Protein AF-A0A0G9MPL5-F1 (afdb_monomer_lite)

pLDDT: mean 85.43, std 11.72, range [50.91, 97.06]

Radius of gyration: 21.0 Å; chains: 1; bounding box: 48×40×67 Å

Sequence (170 aa):
MNEAYRQKLLHWFMSMLLCMSLPTFLANWEWFYDLPKSYLDYGEYDLEWSIWGIGEAVIYFAFYFIIVAPWHLFDFLQRENPDSLWKERLAEYRTFCSVVLATMMLSAVEGTSIFNHNSCDELPEAMFTTCYITMPKWLEWSSLAAIFLALLLVVAKAGISISTWFSERK

Organism: NCBI:txid502682

Secondary structure (DSSP, 8-state):
--HHHHHHHHHHHHHHHHHHHHHHHHHHHIIIIIHHHHHHHHSS--HHHHHHHHHHHHHHHHHHHHHHHHHHHHHHH--SPPSSHHHHHHH-HHHHHHHHHHHHHHHHHHHTTTT-EETTTS-TTS-GGG--EE--HHHHHHHHHHHHHHHHHHHHHHHHHHHHHHHTT-

Structure (mmCIF, N/CA/C/O backbone):
data_AF-A0A0G9MPL5-F1
#
_entry.id   AF-A0A0G9MPL5-F1
#
loop_
_atom_site.group_PDB
_atom_site.id
_atom_site.type_symbol
_atom_site.label_atom_id
_atom_site.label_alt_id
_atom_site.label_comp_id
_atom_site.label_asym_id
_atom_site.label_entity_id
_atom_site.label_seq_id
_atom_site.pdbx_PDB_ins_code
_atom_site.Cartn_x
_atom_site.Cartn_y
_atom_site.Cartn_z
_atom_site.occupancy
_atom_site.B_iso_or_equiv
_atom_site.auth_seq_id
_atom_site.auth_comp_id
_atom_site.auth_asym_id
_atom_site.auth_atom_id
_atom_site.pdbx_PDB_model_num
ATOM 1 N N . MET A 1 1 ? -2.170 -19.596 23.721 1.00 65.75 1 MET A N 1
ATOM 2 C CA . MET A 1 1 ? -2.319 -18.640 22.601 1.00 65.75 1 MET A CA 1
ATOM 3 C C . MET A 1 1 ? -3.747 -18.747 22.087 1.00 65.75 1 MET A C 1
ATOM 5 O O . MET A 1 1 ? -4.128 -19.847 21.709 1.00 65.75 1 MET A O 1
ATOM 9 N N . ASN A 1 2 ? -4.544 -17.677 22.180 1.00 88.19 2 ASN A N 1
ATOM 10 C CA . ASN A 1 2 ? -5.961 -17.674 21.781 1.00 88.19 2 ASN A CA 1
ATOM 11 C C . ASN A 1 2 ? -6.095 -17.646 20.243 1.00 88.19 2 ASN A C 1
ATOM 13 O O . ASN A 1 2 ? -5.233 -17.077 19.574 1.00 88.19 2 ASN A O 1
ATOM 17 N N . GLU A 1 3 ? -7.163 -18.222 19.694 1.00 89.94 3 GLU A N 1
ATOM 18 C CA . GLU A 1 3 ? -7.447 -18.279 18.253 1.00 89.94 3 GLU A CA 1
ATOM 19 C C . GLU A 1 3 ? -7.507 -16.881 17.622 1.00 89.94 3 GLU A C 1
ATOM 21 O O . GLU A 1 3 ? -6.900 -16.639 16.581 1.00 89.94 3 GLU A O 1
ATOM 26 N N . ALA A 1 4 ? -8.104 -15.912 18.323 1.00 86.62 4 ALA A N 1
ATOM 27 C CA . ALA A 1 4 ? -8.145 -14.518 17.880 1.00 86.62 4 ALA A CA 1
ATOM 28 C C . ALA A 1 4 ? -6.740 -13.923 17.657 1.00 86.62 4 ALA A C 1
ATOM 30 O O . ALA A 1 4 ? -6.501 -13.230 16.674 1.00 86.62 4 ALA A O 1
ATOM 31 N N . TYR A 1 5 ? -5.775 -14.229 18.532 1.00 89.31 5 TYR A N 1
ATOM 32 C CA . TYR A 1 5 ? -4.396 -13.760 18.366 1.00 89.31 5 TYR A CA 1
ATOM 33 C C . TYR A 1 5 ? -3.711 -14.414 17.156 1.00 89.31 5 TYR A C 1
ATOM 35 O O . TYR A 1 5 ? -2.963 -13.750 16.441 1.00 89.31 5 TYR A O 1
ATOM 43 N N . ARG A 1 6 ? -3.991 -15.701 16.896 1.00 93.00 6 ARG A N 1
ATOM 44 C CA . ARG A 1 6 ? -3.460 -16.422 15.726 1.00 93.00 6 ARG A CA 1
ATOM 45 C C . ARG A 1 6 ? -3.921 -15.788 14.421 1.00 93.00 6 ARG A C 1
ATOM 47 O O . ARG A 1 6 ? -3.107 -15.609 13.523 1.00 93.00 6 ARG A O 1
ATOM 54 N N . GLN A 1 7 ? -5.197 -15.418 14.340 1.00 92.94 7 GLN A N 1
ATOM 55 C CA . GLN A 1 7 ? -5.760 -14.766 13.159 1.00 92.94 7 GLN A CA 1
ATOM 56 C C . GLN A 1 7 ? -5.127 -13.393 12.909 1.00 92.94 7 GLN A C 1
ATOM 58 O O . GLN A 1 7 ? -4.710 -13.120 11.787 1.00 92.94 7 GLN A O 1
ATOM 63 N N . LYS A 1 8 ? -4.951 -12.566 13.950 1.00 93.69 8 LYS A N 1
ATOM 64 C CA . LYS A 1 8 ? -4.258 -11.269 13.827 1.00 93.69 8 LYS A CA 1
ATOM 65 C C . LYS A 1 8 ? -2.814 -11.429 13.353 1.00 93.69 8 LYS A C 1
ATOM 67 O O . LYS A 1 8 ? -2.361 -10.716 12.464 1.00 93.69 8 LYS A O 1
ATOM 72 N N . LEU A 1 9 ? -2.103 -12.421 13.894 1.00 95.06 9 LEU A N 1
ATOM 73 C CA . LEU A 1 9 ? -0.742 -12.738 13.467 1.00 95.06 9 LEU A CA 1
ATOM 74 C C . LEU A 1 9 ? -0.689 -13.205 12.004 1.00 95.06 9 LEU A C 1
ATOM 76 O O . LEU A 1 9 ? 0.188 -12.777 11.259 1.00 95.06 9 LEU A O 1
ATOM 80 N N . LEU A 1 10 ? -1.638 -14.037 11.572 1.00 96.25 10 LEU A N 1
ATOM 81 C CA . LEU A 1 10 ? -1.743 -14.457 10.176 1.00 96.25 10 LEU A CA 1
ATOM 82 C C . LEU A 1 10 ? -2.015 -13.261 9.252 1.00 96.25 10 LEU A C 1
ATOM 84 O O . LEU A 1 10 ? -1.348 -13.121 8.232 1.00 96.25 10 LEU A O 1
ATOM 88 N N . HIS A 1 11 ? -2.942 -12.372 9.619 1.00 96.00 11 HIS A N 1
ATOM 89 C CA . HIS A 1 11 ? -3.225 -11.155 8.853 1.00 96.00 11 HIS A CA 1
ATOM 90 C C . HIS A 1 11 ? -2.002 -10.235 8.759 1.00 96.00 11 HIS A C 1
ATOM 92 O O . HIS A 1 11 ? -1.742 -9.672 7.692 1.00 96.00 11 HIS A O 1
ATOM 98 N N . TRP A 1 12 ? -1.224 -10.112 9.837 1.00 95.69 12 TRP A N 1
ATOM 99 C CA . TRP A 1 12 ? 0.049 -9.394 9.828 1.00 95.69 12 TRP A CA 1
ATOM 100 C C . TRP A 1 12 ? 1.020 -9.989 8.808 1.00 95.69 12 TRP A C 1
ATOM 102 O O . TRP A 1 12 ? 1.479 -9.280 7.914 1.00 95.69 12 TRP A O 1
ATOM 112 N N . PHE A 1 13 ? 1.276 -11.299 8.886 1.00 96.31 13 PHE A N 1
ATOM 113 C CA . PHE A 1 13 ? 2.175 -11.986 7.957 1.00 96.31 13 PHE A CA 1
ATOM 114 C C . PHE A 1 13 ? 1.721 -11.855 6.503 1.00 96.31 13 PHE A C 1
ATOM 116 O O . PHE A 1 13 ? 2.532 -11.526 5.642 1.00 96.31 13 PHE A O 1
ATOM 123 N N . MET A 1 14 ? 0.428 -12.037 6.227 1.00 96.25 14 MET A N 1
ATOM 124 C CA . MET A 1 14 ? -0.120 -11.874 4.878 1.00 96.25 14 MET A CA 1
ATOM 125 C C . MET A 1 14 ? 0.042 -10.444 4.359 1.00 96.25 14 MET A C 1
ATOM 127 O O . MET A 1 14 ? 0.338 -10.249 3.184 1.00 96.25 14 MET A O 1
ATOM 131 N N . SER A 1 15 ? -0.091 -9.442 5.228 1.00 95.44 15 SER A N 1
ATOM 132 C CA . SER A 1 15 ? 0.107 -8.042 4.841 1.00 95.44 15 SER A CA 1
ATOM 133 C C . SER A 1 15 ? 1.578 -7.703 4.618 1.00 95.44 15 SER A C 1
ATOM 135 O O . SER A 1 15 ? 1.883 -6.915 3.734 1.00 95.44 15 SER A O 1
ATOM 137 N N . MET A 1 16 ? 2.500 -8.315 5.367 1.00 94.88 16 MET A N 1
ATOM 138 C CA . MET A 1 16 ? 3.939 -8.183 5.116 1.00 94.88 16 MET A CA 1
ATOM 139 C C . MET A 1 16 ? 4.335 -8.815 3.779 1.00 94.88 16 MET A C 1
ATOM 141 O O . MET A 1 16 ? 5.048 -8.188 3.001 1.00 94.88 16 MET A O 1
ATOM 145 N N . LEU A 1 17 ? 3.829 -10.017 3.477 1.00 94.88 17 LEU A N 1
ATOM 146 C CA . LEU A 1 17 ? 4.027 -10.651 2.169 1.00 94.88 17 LEU A CA 1
ATOM 147 C C . LEU A 1 17 ? 3.467 -9.779 1.043 1.00 94.88 17 LEU A C 1
ATOM 149 O O . LEU A 1 17 ? 4.119 -9.606 0.015 1.00 94.88 17 LEU A O 1
ATOM 153 N N . LEU A 1 18 ? 2.295 -9.180 1.267 1.00 93.06 18 LEU A N 1
ATOM 154 C CA . LEU A 1 18 ? 1.722 -8.215 0.342 1.00 93.06 18 LEU A CA 1
ATOM 155 C C . LEU A 1 18 ? 2.659 -7.010 0.162 1.00 93.06 18 LEU A C 1
ATOM 157 O O . LEU A 1 18 ? 3.039 -6.746 -0.972 1.00 93.06 18 LEU A O 1
ATOM 161 N N . CYS A 1 19 ? 3.127 -6.359 1.234 1.00 93.31 19 CYS A N 1
ATOM 162 C CA . CYS A 1 19 ? 4.087 -5.247 1.161 1.00 93.31 19 CYS A CA 1
ATOM 163 C C . CYS A 1 19 ? 5.373 -5.596 0.404 1.00 93.31 19 CYS A C 1
ATOM 165 O O . CYS A 1 19 ? 5.937 -4.728 -0.250 1.00 93.31 19 CYS A O 1
ATOM 167 N N . MET A 1 20 ? 5.848 -6.842 0.488 1.00 93.50 20 MET A N 1
ATOM 168 C CA . MET A 1 20 ? 7.036 -7.293 -0.245 1.00 93.50 20 MET A CA 1
ATOM 169 C C . MET A 1 20 ? 6.754 -7.569 -1.728 1.00 93.50 20 MET A C 1
ATOM 171 O O . MET A 1 20 ? 7.674 -7.491 -2.543 1.00 93.50 20 MET A O 1
ATOM 175 N N . SER A 1 21 ? 5.506 -7.874 -2.096 1.00 93.69 21 SER A N 1
ATOM 176 C CA . SER A 1 21 ? 5.151 -8.286 -3.459 1.00 93.69 21 SER A CA 1
ATOM 177 C C . SER A 1 21 ? 5.364 -7.190 -4.506 1.00 93.69 21 SER A C 1
ATOM 179 O O . SER A 1 21 ? 5.915 -7.489 -5.560 1.00 93.69 21 SER A O 1
ATOM 181 N N . LEU A 1 22 ? 5.011 -5.931 -4.218 1.00 91.06 22 LEU A N 1
ATOM 182 C CA . LEU A 1 22 ? 5.198 -4.818 -5.159 1.00 91.06 22 LEU A CA 1
ATOM 183 C C . LEU A 1 22 ? 6.678 -4.458 -5.371 1.00 91.06 22 LEU A C 1
ATOM 185 O O . LEU A 1 22 ? 7.091 -4.449 -6.523 1.00 91.06 22 LEU A O 1
ATOM 189 N N . PRO A 1 23 ? 7.502 -4.229 -4.327 1.00 91.50 23 PRO A N 1
ATOM 190 C CA . PRO A 1 23 ? 8.947 -4.063 -4.486 1.00 91.50 23 PRO A CA 1
ATOM 191 C C . PRO A 1 23 ? 9.586 -5.198 -5.280 1.00 91.50 23 PRO A C 1
ATOM 193 O O . PRO A 1 23 ? 10.397 -4.957 -6.165 1.00 91.50 23 PRO A O 1
ATOM 196 N N . THR A 1 24 ? 9.185 -6.441 -4.992 1.00 91.56 24 THR A N 1
ATOM 197 C CA . THR A 1 24 ? 9.671 -7.610 -5.733 1.00 91.56 24 THR A CA 1
ATOM 198 C C . THR A 1 24 ? 9.250 -7.530 -7.194 1.00 91.56 24 THR A C 1
ATOM 200 O O . THR A 1 24 ? 10.080 -7.734 -8.071 1.00 91.56 24 THR A O 1
ATOM 203 N N . PHE A 1 25 ? 7.984 -7.217 -7.470 1.00 91.06 25 PHE A N 1
ATOM 204 C CA . PHE A 1 25 ? 7.474 -7.069 -8.829 1.00 91.06 25 PHE A CA 1
ATOM 205 C C . PHE A 1 25 ? 8.219 -5.975 -9.602 1.00 91.06 25 PHE A C 1
ATOM 207 O O . PHE A 1 25 ? 8.701 -6.256 -10.692 1.00 91.06 25 PHE A O 1
ATOM 214 N N . LEU A 1 26 ? 8.377 -4.782 -9.026 1.00 87.88 26 LEU A N 1
ATOM 215 C CA . LEU A 1 26 ? 9.067 -3.656 -9.661 1.00 87.88 26 LEU A CA 1
ATOM 216 C C . LEU A 1 26 ? 10.549 -3.955 -9.897 1.00 87.88 26 LEU A C 1
ATOM 218 O O . LEU A 1 26 ? 11.040 -3.742 -10.996 1.00 87.88 26 LEU A O 1
ATOM 222 N N . ALA A 1 27 ? 11.239 -4.559 -8.926 1.00 87.81 27 ALA A N 1
ATOM 223 C CA . ALA A 1 27 ? 12.627 -4.977 -9.109 1.00 87.81 27 ALA A CA 1
ATOM 224 C C . ALA A 1 27 ? 12.778 -6.041 -10.212 1.00 87.81 27 ALA A C 1
ATOM 226 O O . ALA A 1 27 ? 13.755 -6.032 -10.955 1.00 87.81 27 ALA A O 1
ATOM 227 N N . ASN A 1 28 ? 11.816 -6.963 -10.339 1.00 89.19 28 ASN A N 1
ATOM 228 C CA . ASN A 1 28 ? 11.809 -7.929 -11.440 1.00 89.19 28 ASN A CA 1
ATOM 229 C C . ASN A 1 28 ? 11.495 -7.254 -12.779 1.00 89.19 28 ASN A C 1
ATOM 231 O O . ASN A 1 28 ? 12.098 -7.614 -13.785 1.00 89.19 28 ASN A O 1
ATOM 235 N N . TRP A 1 29 ? 10.564 -6.300 -12.803 1.00 87.50 29 TRP A N 1
ATOM 236 C CA . TRP A 1 29 ? 10.234 -5.540 -14.005 1.00 87.50 29 TRP A CA 1
ATOM 237 C C . TRP A 1 29 ? 11.461 -4.783 -14.520 1.00 87.50 29 TRP A C 1
ATOM 239 O O . TRP A 1 29 ? 11.867 -4.995 -15.659 1.00 87.50 29 TRP A O 1
ATOM 249 N N . GLU A 1 30 ? 12.131 -4.039 -13.642 1.00 83.75 30 GLU A N 1
ATOM 250 C CA . GLU A 1 30 ? 13.373 -3.328 -13.946 1.00 83.75 30 GLU A CA 1
ATOM 251 C C . GLU A 1 30 ? 14.440 -4.276 -14.520 1.00 83.75 30 GLU A C 1
ATOM 253 O O . GLU A 1 30 ? 15.039 -4.025 -15.565 1.00 83.75 30 GLU A O 1
ATOM 258 N N . TRP A 1 31 ? 14.649 -5.422 -13.864 1.00 85.56 31 TRP A N 1
ATOM 259 C CA . TRP A 1 31 ? 15.699 -6.370 -14.236 1.00 85.56 31 TRP A CA 1
ATOM 260 C C . TRP A 1 31 ? 15.440 -7.104 -15.552 1.00 85.56 31 TRP A C 1
ATOM 262 O O . TRP A 1 31 ? 16.373 -7.370 -16.311 1.00 85.56 31 TRP A O 1
ATOM 272 N N . PHE A 1 32 ? 14.186 -7.476 -15.815 1.00 88.50 32 PHE A N 1
ATOM 273 C CA . PHE A 1 32 ? 13.833 -8.311 -16.963 1.00 88.50 32 PHE A CA 1
ATOM 274 C C . PHE A 1 32 ? 13.289 -7.533 -18.161 1.00 88.50 32 PHE A C 1
ATOM 276 O O . PHE A 1 32 ? 13.308 -8.079 -19.264 1.00 88.50 32 PHE A O 1
ATOM 283 N N . TYR A 1 33 ? 12.827 -6.296 -17.976 1.00 86.06 33 TYR A N 1
ATOM 284 C CA . TYR A 1 33 ? 12.288 -5.465 -19.052 1.00 86.06 33 TYR A CA 1
ATOM 285 C C . TYR A 1 33 ? 13.115 -4.206 -19.282 1.00 86.06 33 TYR A C 1
ATOM 287 O O . TYR A 1 33 ? 13.643 -4.039 -20.384 1.00 86.06 33 TYR A O 1
ATOM 295 N N . ASP A 1 34 ? 13.268 -3.351 -18.274 1.00 81.19 34 ASP A N 1
ATOM 296 C CA . ASP A 1 34 ? 13.819 -2.011 -18.500 1.00 81.19 34 ASP A CA 1
ATOM 297 C C . ASP A 1 34 ? 15.332 -2.027 -18.744 1.00 81.19 34 ASP A C 1
ATOM 299 O O . ASP A 1 34 ? 15.799 -1.417 -19.707 1.00 81.19 34 ASP A O 1
ATOM 303 N N . LEU A 1 35 ? 16.097 -2.809 -17.975 1.00 82.38 35 LEU A N 1
ATOM 304 C CA . LEU A 1 35 ? 17.544 -2.955 -18.168 1.00 82.38 35 LEU A CA 1
ATOM 305 C C . LEU A 1 35 ? 17.928 -3.574 -19.527 1.00 82.38 35 LEU A C 1
ATOM 307 O O . LEU A 1 35 ? 18.810 -3.042 -20.205 1.00 82.38 35 LEU A O 1
ATOM 311 N N . PRO A 1 36 ? 17.297 -4.672 -19.988 1.00 85.94 36 PRO A N 1
ATOM 312 C CA . PRO A 1 36 ? 17.544 -5.180 -21.334 1.00 85.94 36 PRO A CA 1
ATOM 313 C C . PRO A 1 36 ? 17.160 -4.183 -22.429 1.00 85.94 36 PRO A C 1
ATOM 315 O O . PRO A 1 36 ? 17.873 -4.072 -23.425 1.00 85.94 36 PRO A O 1
ATOM 318 N N . LYS A 1 37 ? 16.047 -3.459 -22.258 1.00 82.81 37 LYS A N 1
ATOM 319 C CA . LYS A 1 37 ? 15.588 -2.467 -23.233 1.00 82.81 37 LYS A CA 1
ATOM 320 C C . LYS A 1 37 ? 16.559 -1.290 -23.333 1.00 82.81 37 LYS A C 1
ATOM 322 O O . LYS A 1 37 ? 16.959 -0.941 -24.438 1.00 82.81 37 LYS A O 1
ATOM 327 N N . SER A 1 38 ? 17.002 -0.739 -22.205 1.00 77.50 38 SER A N 1
ATOM 328 C CA . SER A 1 38 ? 17.968 0.363 -22.191 1.00 77.50 38 SER A CA 1
ATOM 329 C C . SER A 1 38 ? 19.311 -0.046 -22.801 1.00 77.50 38 SER A C 1
ATOM 331 O O . SER A 1 38 ? 19.879 0.707 -23.588 1.00 77.50 38 SER A O 1
ATOM 333 N N . TYR A 1 39 ? 19.781 -1.271 -22.546 1.00 82.00 39 TYR A N 1
ATOM 334 C CA . TYR A 1 39 ? 20.989 -1.787 -23.192 1.00 82.00 39 TYR A CA 1
ATOM 335 C C . TYR A 1 39 ? 20.846 -1.884 -24.720 1.00 82.00 39 TYR A C 1
ATOM 337 O O . TYR A 1 39 ? 21.785 -1.562 -25.448 1.00 82.00 39 TYR A O 1
ATOM 345 N N . LEU A 1 40 ? 19.682 -2.311 -25.221 1.00 84.50 40 LEU A N 1
ATOM 346 C CA . LEU A 1 40 ? 19.415 -2.368 -26.661 1.00 84.50 40 LEU A CA 1
ATOM 347 C C . LEU A 1 40 ? 19.337 -0.973 -27.298 1.00 84.50 40 LEU A C 1
ATOM 349 O O . LEU A 1 40 ? 19.816 -0.802 -28.418 1.00 84.50 40 LEU A O 1
ATOM 353 N N . ASP A 1 41 ? 18.763 0.002 -26.592 1.00 80.00 41 ASP A N 1
ATOM 354 C CA . ASP A 1 41 ? 18.557 1.359 -27.105 1.00 80.00 41 ASP A CA 1
ATOM 355 C C . ASP A 1 41 ? 19.845 2.206 -27.067 1.00 80.00 41 ASP A C 1
ATOM 357 O O . ASP A 1 41 ? 20.105 2.977 -27.994 1.00 80.00 41 ASP A O 1
ATOM 361 N N . TYR A 1 42 ? 20.675 2.052 -26.028 1.00 78.81 42 TYR A N 1
ATOM 362 C CA . TYR A 1 42 ? 21.848 2.907 -25.785 1.00 78.81 42 TYR A CA 1
ATOM 363 C C . TYR A 1 42 ? 23.201 2.198 -25.945 1.00 78.81 42 TYR A C 1
ATOM 365 O O . TYR A 1 42 ? 24.231 2.864 -26.025 1.00 78.81 42 TYR A O 1
ATOM 373 N N . GLY A 1 43 ? 23.230 0.864 -26.025 1.00 79.00 43 GLY A N 1
ATOM 374 C CA . GLY A 1 43 ? 24.445 0.071 -26.256 1.00 79.00 43 GLY A CA 1
ATOM 375 C C . GLY A 1 43 ? 25.392 -0.059 -25.056 1.00 79.00 43 GLY A C 1
ATOM 376 O O . GLY A 1 43 ? 26.418 -0.735 -25.163 1.00 79.00 43 GLY A O 1
ATOM 377 N N . GLU A 1 44 ? 25.061 0.546 -23.914 1.00 78.06 44 GLU A N 1
ATOM 378 C CA . GLU A 1 44 ? 25.866 0.524 -22.692 1.00 78.06 44 GLU A CA 1
ATOM 379 C C . GLU A 1 44 ? 25.020 0.113 -21.484 1.00 78.06 44 GLU A C 1
ATOM 381 O O . GLU A 1 44 ? 23.822 0.381 -21.415 1.00 78.06 44 GLU A O 1
ATOM 386 N N . TYR A 1 45 ? 25.650 -0.587 -20.537 1.00 72.31 45 TYR A N 1
ATOM 387 C CA . TYR A 1 45 ? 25.020 -0.938 -19.268 1.00 72.31 45 TYR A CA 1
ATOM 388 C C . TYR A 1 45 ? 25.251 0.191 -18.265 1.00 72.31 45 TYR A C 1
ATOM 390 O O . TYR A 1 45 ? 26.388 0.419 -17.843 1.00 72.31 45 TYR A O 1
ATOM 398 N N . ASP A 1 46 ? 24.174 0.863 -17.870 1.00 73.94 46 ASP A N 1
ATOM 399 C CA . ASP A 1 46 ? 24.215 1.898 -16.846 1.00 73.94 46 ASP A CA 1
ATOM 400 C C . ASP A 1 46 ? 23.957 1.298 -15.451 1.00 73.94 46 ASP A C 1
ATOM 402 O O . ASP A 1 46 ? 22.866 0.821 -15.117 1.00 73.94 46 ASP A O 1
ATOM 406 N N . LEU A 1 47 ? 25.001 1.313 -14.620 1.00 73.69 47 LEU A N 1
ATOM 407 C CA . LEU A 1 47 ? 24.927 0.854 -13.236 1.00 73.69 47 LEU A CA 1
ATOM 408 C C . LEU A 1 47 ? 24.044 1.777 -12.379 1.00 73.69 47 LEU A C 1
ATOM 410 O O . LEU A 1 47 ? 23.432 1.307 -11.420 1.00 73.69 47 LEU A O 1
ATOM 414 N N . GLU A 1 48 ? 23.968 3.068 -12.709 1.00 77.44 48 GLU A N 1
ATOM 415 C CA . GLU A 1 48 ? 23.179 4.053 -11.966 1.00 77.44 48 GLU A CA 1
ATOM 416 C C . GLU A 1 48 ? 21.684 3.734 -12.059 1.00 77.44 48 GLU A C 1
ATOM 418 O O . GLU A 1 48 ? 21.011 3.658 -11.030 1.00 77.44 48 GLU A O 1
ATOM 423 N N . TRP A 1 49 ? 21.205 3.408 -13.262 1.00 71.12 49 TRP A N 1
ATOM 424 C CA . TRP A 1 49 ? 19.845 2.914 -13.509 1.00 71.12 49 TRP A CA 1
ATOM 425 C C . TRP A 1 49 ? 19.498 1.697 -12.642 1.00 71.12 49 TRP A C 1
ATOM 427 O O . TRP A 1 49 ? 18.488 1.678 -11.940 1.00 71.12 49 TRP A O 1
ATOM 437 N N . SER A 1 50 ? 20.403 0.716 -12.590 1.00 70.19 50 SER A N 1
ATOM 438 C CA . SER A 1 50 ? 20.198 -0.507 -11.800 1.00 70.19 50 SER A CA 1
ATOM 439 C C . SER A 1 50 ? 20.110 -0.235 -10.292 1.00 70.19 50 SER A C 1
ATOM 441 O O . SER A 1 50 ? 19.339 -0.875 -9.574 1.00 70.19 50 SER A O 1
ATOM 443 N N . ILE A 1 51 ? 20.913 0.708 -9.788 1.00 77.62 51 ILE A N 1
ATOM 444 C CA . ILE A 1 51 ? 20.885 1.118 -8.378 1.00 77.62 51 ILE A CA 1
ATOM 445 C C . ILE A 1 51 ? 19.590 1.876 -8.072 1.00 77.62 51 ILE A C 1
ATOM 447 O O . ILE A 1 51 ? 19.018 1.700 -6.991 1.00 77.62 51 ILE A O 1
ATOM 451 N N . TRP A 1 52 ? 19.115 2.685 -9.018 1.00 77.25 52 TRP A N 1
ATOM 452 C CA . TRP A 1 52 ? 17.899 3.470 -8.866 1.00 77.25 52 TRP A CA 1
ATOM 453 C C . TRP A 1 52 ? 16.661 2.582 -8.702 1.00 77.25 52 TRP A C 1
ATOM 455 O O . TRP A 1 52 ? 15.934 2.757 -7.724 1.00 77.25 52 TRP A O 1
ATOM 465 N N . GLY A 1 53 ? 16.493 1.551 -9.538 1.00 75.12 53 GLY A N 1
ATOM 466 C CA . GLY A 1 53 ? 15.367 0.614 -9.423 1.00 75.12 53 GLY A CA 1
ATOM 467 C C . GLY A 1 53 ? 15.337 -0.170 -8.100 1.00 75.12 53 GLY A C 1
ATOM 468 O O . GLY A 1 53 ? 14.278 -0.364 -7.497 1.00 75.12 53 GLY A O 1
ATOM 469 N N . ILE A 1 54 ? 16.504 -0.559 -7.565 1.00 78.69 54 ILE A N 1
ATOM 470 C CA . ILE A 1 54 ? 16.593 -1.165 -6.221 1.00 78.69 54 ILE A CA 1
ATOM 471 C C . ILE A 1 54 ? 16.193 -0.149 -5.142 1.00 78.69 54 ILE A C 1
ATOM 473 O O . ILE A 1 54 ? 15.473 -0.491 -4.199 1.00 78.69 54 ILE A O 1
ATOM 477 N N . GLY A 1 55 ? 16.651 1.099 -5.272 1.00 84.12 55 GLY A N 1
ATOM 478 C CA . GLY A 1 55 ? 16.286 2.189 -4.372 1.00 84.12 55 GLY A CA 1
ATOM 479 C C . GLY A 1 55 ? 14.778 2.434 -4.349 1.00 84.12 55 GLY A C 1
ATOM 480 O O . GLY A 1 55 ? 14.185 2.516 -3.272 1.00 84.12 55 GLY A O 1
ATOM 481 N N . GLU A 1 56 ? 14.145 2.470 -5.520 1.00 82.94 56 GLU A N 1
ATOM 482 C CA . GLU A 1 56 ? 12.704 2.668 -5.658 1.00 82.94 56 GLU A CA 1
ATOM 483 C C . GLU A 1 56 ? 11.913 1.527 -4.999 1.00 82.94 56 GLU A C 1
ATOM 485 O O . GLU A 1 56 ? 11.008 1.773 -4.197 1.00 82.94 56 GLU A O 1
ATOM 490 N N . ALA A 1 57 ? 12.318 0.272 -5.220 1.00 86.75 57 ALA A N 1
ATOM 491 C CA . ALA A 1 57 ? 11.707 -0.889 -4.575 1.00 86.75 57 ALA A CA 1
ATOM 492 C C . ALA A 1 57 ? 11.758 -0.799 -3.033 1.00 86.75 57 ALA A C 1
ATOM 494 O O . ALA A 1 57 ? 10.763 -1.069 -2.350 1.00 86.75 57 ALA A O 1
ATOM 495 N N . VAL A 1 58 ? 12.892 -0.372 -2.464 1.00 88.81 58 VAL A N 1
ATOM 496 C CA . VAL A 1 58 ? 13.037 -0.167 -1.010 1.00 88.81 58 VAL A CA 1
ATOM 497 C C . VAL A 1 58 ? 12.138 0.968 -0.511 1.00 88.81 58 VAL A C 1
ATOM 499 O O . VAL A 1 58 ? 11.526 0.840 0.555 1.00 88.81 58 VAL A O 1
ATOM 502 N N . ILE A 1 59 ? 12.012 2.056 -1.275 1.00 91.06 59 ILE A N 1
ATOM 503 C CA . ILE A 1 59 ? 11.121 3.175 -0.944 1.00 91.06 59 ILE A CA 1
ATOM 504 C C . ILE A 1 59 ? 9.661 2.708 -0.918 1.00 91.06 59 ILE A C 1
ATOM 506 O O . ILE A 1 59 ? 8.966 2.987 0.063 1.00 91.06 59 ILE A O 1
ATOM 510 N N . TYR A 1 60 ? 9.205 1.941 -1.915 1.00 90.31 60 TYR A N 1
ATOM 511 C CA . TYR A 1 60 ? 7.850 1.378 -1.908 1.00 90.31 60 TYR A CA 1
ATOM 512 C C . TYR A 1 60 ? 7.616 0.478 -0.699 1.00 90.31 60 TYR A C 1
ATOM 514 O O . TYR A 1 60 ? 6.587 0.605 -0.032 1.00 90.31 60 TYR A O 1
ATOM 522 N N . PHE A 1 61 ? 8.573 -0.395 -0.363 1.00 92.94 61 PHE A N 1
ATOM 523 C CA . PHE A 1 61 ? 8.464 -1.223 0.837 1.00 92.94 61 PHE A CA 1
ATOM 524 C C . PHE A 1 61 ? 8.263 -0.361 2.088 1.00 92.94 61 PHE A C 1
ATOM 526 O O . PHE A 1 61 ? 7.321 -0.590 2.848 1.00 92.94 61 PHE A O 1
ATOM 533 N N . ALA A 1 62 ? 9.119 0.644 2.291 1.00 94.25 62 ALA A N 1
ATOM 534 C CA . ALA A 1 62 ? 9.051 1.525 3.451 1.00 94.25 62 ALA A CA 1
ATOM 535 C C . ALA A 1 62 ? 7.720 2.289 3.507 1.00 94.25 62 ALA A C 1
ATOM 537 O O . ALA A 1 62 ? 7.093 2.365 4.566 1.00 94.25 62 ALA A O 1
ATOM 538 N N . PHE A 1 63 ? 7.258 2.797 2.364 1.00 94.00 63 PHE A N 1
ATOM 539 C CA . PHE A 1 63 ? 5.998 3.520 2.247 1.00 94.00 63 PHE A CA 1
ATOM 540 C C . PHE A 1 63 ? 4.800 2.657 2.666 1.00 94.00 63 PHE A C 1
ATOM 542 O O . PHE A 1 63 ? 4.049 3.030 3.569 1.00 94.00 63 PHE A O 1
ATOM 549 N N . TYR A 1 64 ? 4.651 1.463 2.085 1.00 94.44 64 TYR A N 1
ATOM 550 C CA . TYR A 1 64 ? 3.546 0.564 2.430 1.00 94.44 64 TYR A CA 1
ATOM 551 C C . TYR A 1 64 ? 3.676 -0.005 3.844 1.00 94.44 64 TYR A C 1
ATOM 553 O O . TYR A 1 64 ? 2.670 -0.169 4.538 1.00 94.44 64 TYR A O 1
ATOM 561 N N . PHE A 1 65 ? 4.898 -0.245 4.324 1.00 95.25 65 PHE A N 1
ATOM 562 C CA . PHE A 1 65 ? 5.135 -0.659 5.703 1.00 95.25 65 PHE A CA 1
ATOM 563 C C . PHE A 1 65 ? 4.634 0.388 6.707 1.00 95.25 65 PHE A C 1
ATOM 565 O O . PHE A 1 65 ? 3.984 0.018 7.682 1.00 95.25 65 PHE A O 1
ATOM 572 N N . ILE A 1 66 ? 4.846 1.684 6.454 1.00 95.62 66 ILE A N 1
ATOM 573 C CA . ILE A 1 66 ? 4.347 2.776 7.312 1.00 95.62 66 ILE A CA 1
ATOM 574 C C . ILE A 1 66 ? 2.812 2.833 7.351 1.00 95.62 66 ILE A C 1
ATOM 576 O O . ILE A 1 66 ? 2.249 3.325 8.323 1.00 95.62 66 ILE A O 1
ATOM 580 N N . ILE A 1 67 ? 2.113 2.299 6.349 1.00 95.56 67 ILE A N 1
ATOM 581 C CA . ILE A 1 67 ? 0.644 2.214 6.343 1.00 95.56 67 ILE A CA 1
ATOM 582 C C . ILE A 1 67 ? 0.177 0.940 7.062 1.00 95.56 67 ILE A C 1
ATOM 584 O O . ILE A 1 67 ? -0.708 0.973 7.919 1.00 95.56 67 ILE A O 1
ATOM 588 N N . VAL A 1 68 ? 0.791 -0.197 6.736 1.00 96.50 68 VAL A N 1
ATOM 589 C CA . VAL A 1 68 ? 0.401 -1.522 7.236 1.00 96.50 68 VAL A CA 1
ATOM 590 C C . VAL A 1 68 ? 0.777 -1.720 8.705 1.00 96.50 68 VAL A C 1
ATOM 592 O O . VAL A 1 68 ? -0.043 -2.219 9.478 1.00 96.50 68 VAL A O 1
ATOM 595 N N . ALA A 1 69 ? 1.974 -1.305 9.126 1.00 96.38 69 ALA A N 1
ATOM 596 C CA . ALA A 1 69 ? 2.454 -1.484 10.497 1.00 96.38 69 ALA A CA 1
ATOM 597 C C . ALA A 1 69 ? 1.546 -0.830 11.549 1.00 96.38 69 ALA A C 1
ATOM 599 O O . ALA A 1 69 ? 1.123 -1.532 12.474 1.00 96.38 69 ALA A O 1
ATOM 600 N N . PRO A 1 70 ? 1.154 0.451 11.419 1.00 96.75 70 PRO A N 1
ATOM 601 C CA . PRO A 1 70 ? 0.254 1.071 12.380 1.00 96.75 70 PRO A CA 1
ATOM 602 C C . PRO A 1 70 ? -1.138 0.443 12.385 1.00 96.75 70 PRO A C 1
ATOM 604 O O . PRO A 1 70 ? -1.698 0.251 13.462 1.00 96.75 70 PRO A O 1
ATOM 607 N N . TRP A 1 71 ? -1.693 0.072 11.223 1.00 97.06 71 TRP A N 1
ATOM 608 C CA . TRP A 1 71 ? -3.013 -0.566 11.175 1.00 97.06 71 TRP A CA 1
ATOM 609 C C . TRP A 1 71 ? -3.047 -1.839 12.028 1.00 97.06 71 TRP A C 1
ATOM 611 O O . TRP A 1 71 ? -3.920 -1.999 12.883 1.00 97.06 71 TRP A O 1
ATOM 621 N N . HIS A 1 72 ? -2.050 -2.712 11.853 1.00 96.62 72 HIS A N 1
ATOM 622 C CA . HIS A 1 72 ? -1.953 -3.958 12.616 1.00 96.62 72 HIS A CA 1
ATOM 623 C C . HIS A 1 72 ? -1.580 -3.730 14.074 1.00 96.62 72 HIS A C 1
ATOM 625 O O . HIS A 1 72 ? -2.091 -4.436 14.937 1.00 96.62 72 HIS A O 1
ATOM 631 N N . LEU A 1 73 ? -0.762 -2.722 14.386 1.00 95.50 73 LEU A N 1
ATOM 632 C CA . LEU A 1 73 ? -0.509 -2.329 15.773 1.00 95.50 73 LEU A CA 1
ATOM 633 C C . LEU A 1 73 ? -1.829 -2.037 16.504 1.00 95.50 73 LEU A C 1
ATOM 635 O O . LEU A 1 73 ? -2.074 -2.576 17.584 1.00 95.50 73 LEU A O 1
ATOM 639 N N . PHE A 1 74 ? -2.708 -1.235 15.898 1.00 94.69 74 PHE A N 1
ATOM 640 C CA . PHE A 1 74 ? -4.020 -0.936 16.471 1.00 94.69 74 PHE A CA 1
ATOM 641 C C . PHE A 1 74 ? -4.967 -2.136 16.451 1.00 94.69 74 PHE A C 1
ATOM 643 O O . PHE A 1 74 ? -5.792 -2.262 17.357 1.00 94.69 74 PHE A O 1
ATOM 650 N N . ASP A 1 75 ? -4.840 -3.038 15.478 1.00 93.50 75 ASP A N 1
ATOM 651 C CA . ASP A 1 75 ? -5.572 -4.303 15.472 1.00 93.50 75 ASP A CA 1
ATOM 652 C C . ASP A 1 75 ? -5.178 -5.198 16.653 1.00 93.50 75 ASP A C 1
ATOM 654 O O . ASP A 1 75 ? -6.050 -5.707 17.356 1.00 93.50 75 ASP A O 1
ATOM 658 N N . PHE A 1 76 ? -3.886 -5.325 16.967 1.00 92.31 76 PHE A N 1
ATOM 659 C CA . PHE A 1 76 ? -3.421 -6.068 18.142 1.00 92.31 76 PHE A CA 1
ATOM 660 C C . PHE A 1 76 ? -3.862 -5.435 19.465 1.00 92.31 76 PHE A C 1
ATOM 662 O O . PHE A 1 76 ? -4.162 -6.167 20.410 1.00 92.31 76 PHE A O 1
ATOM 669 N N . LEU A 1 77 ? -3.933 -4.102 19.534 1.00 90.12 77 LEU A N 1
ATOM 670 C CA . LEU A 1 77 ? -4.394 -3.378 20.724 1.00 90.12 77 LEU A CA 1
ATOM 671 C C . LEU A 1 77 ? -5.912 -3.465 20.938 1.00 90.12 77 LEU A C 1
ATOM 673 O O . LEU A 1 77 ? -6.366 -3.346 22.076 1.00 90.12 77 LEU A O 1
ATOM 677 N N . GLN A 1 78 ? -6.691 -3.682 19.876 1.00 86.88 78 GLN A N 1
ATOM 678 C CA . GLN A 1 78 ? -8.143 -3.802 19.967 1.00 86.88 78 GLN A CA 1
ATOM 679 C C . GLN A 1 78 ? -8.538 -5.099 20.687 1.00 86.88 78 GLN A C 1
ATOM 681 O O . GLN A 1 78 ? -8.194 -6.201 20.246 1.00 86.88 78 GLN A O 1
ATOM 686 N N . ARG A 1 79 ? -9.278 -4.971 21.790 1.00 78.81 79 ARG A N 1
ATOM 687 C CA . ARG A 1 79 ? -9.701 -6.103 22.630 1.00 78.81 79 ARG A CA 1
ATOM 688 C C . ARG A 1 79 ? -11.155 -6.494 22.420 1.00 78.81 79 ARG A C 1
ATOM 690 O O . ARG A 1 79 ? -11.445 -7.684 22.333 1.00 78.81 79 ARG A O 1
ATOM 697 N N . GLU A 1 80 ? -12.025 -5.503 22.272 1.00 79.81 80 GLU A N 1
ATOM 698 C CA . GLU A 1 80 ? -13.452 -5.701 22.040 1.00 79.81 80 GLU A CA 1
ATOM 699 C C . GLU A 1 80 ? -13.833 -5.463 20.580 1.00 79.81 80 GLU A C 1
ATOM 701 O O . GLU A 1 80 ? -13.162 -4.746 19.824 1.00 79.81 80 GLU A O 1
ATOM 706 N N . ASN A 1 81 ? -14.940 -6.084 20.182 1.00 82.06 81 ASN A N 1
ATOM 707 C CA . ASN A 1 81 ? -15.540 -5.816 18.887 1.00 82.06 81 ASN A CA 1
ATOM 708 C C . ASN A 1 81 ? -16.174 -4.418 18.884 1.00 82.06 81 ASN A C 1
ATOM 710 O O . ASN A 1 81 ? -16.634 -3.955 19.925 1.00 82.06 81 ASN A O 1
ATOM 714 N N . PRO A 1 82 ? -16.214 -3.729 17.736 1.00 84.94 82 PRO A N 1
ATOM 715 C CA . PRO A 1 82 ? -16.817 -2.407 17.666 1.00 84.94 82 PRO A CA 1
ATOM 716 C C . PRO A 1 82 ? -18.334 -2.450 17.892 1.00 84.94 82 PRO A C 1
ATOM 718 O O . PRO A 1 82 ? -19.020 -3.312 17.356 1.00 84.94 82 PRO A O 1
ATOM 721 N N . ASP A 1 83 ? -18.872 -1.446 18.586 1.00 84.25 83 ASP A N 1
ATOM 722 C CA . ASP A 1 83 ? -20.301 -1.386 18.955 1.00 84.25 83 ASP A CA 1
ATOM 723 C C . ASP A 1 83 ? -21.261 -1.103 17.783 1.00 84.25 83 ASP A C 1
ATOM 725 O O . ASP A 1 83 ? -22.475 -1.012 17.971 1.00 84.25 83 ASP A O 1
ATOM 729 N N . SER A 1 84 ? -20.745 -0.872 16.571 1.00 88.50 84 SER A N 1
ATOM 730 C CA . SER A 1 84 ? -21.570 -0.571 15.400 1.00 88.50 84 SER A CA 1
ATOM 731 C C . SER A 1 84 ? -21.042 -1.217 14.126 1.00 88.50 84 SER A C 1
ATOM 733 O O . SER A 1 84 ? -19.835 -1.262 13.886 1.00 88.50 84 SER A O 1
ATOM 735 N N . LEU A 1 85 ? -21.973 -1.624 13.256 1.00 88.25 85 LEU A N 1
ATOM 736 C CA . LEU A 1 85 ? -21.681 -2.259 11.964 1.00 88.25 85 LEU A CA 1
ATOM 737 C C . LEU A 1 85 ? -20.763 -1.406 11.076 1.00 88.25 85 LEU A C 1
ATOM 739 O O . LEU A 1 85 ? -19.930 -1.929 10.345 1.00 88.25 85 LEU A O 1
ATOM 743 N N . TRP A 1 86 ? -20.894 -0.077 11.135 1.00 89.25 86 TRP A N 1
ATOM 744 C CA . TRP A 1 86 ? -20.030 0.828 10.374 1.00 89.25 86 TRP A CA 1
ATOM 745 C C . TRP A 1 86 ? -18.580 0.795 10.871 1.00 89.25 86 TRP A C 1
ATOM 747 O O . TRP A 1 86 ? -17.651 0.709 10.068 1.00 89.25 86 TRP A O 1
ATOM 757 N N . LYS A 1 87 ? -18.375 0.828 12.195 1.00 89.44 87 LYS A N 1
ATOM 758 C CA . LYS A 1 87 ? -17.036 0.715 12.786 1.00 89.44 87 LYS A CA 1
ATOM 759 C C . LYS A 1 87 ? -16.435 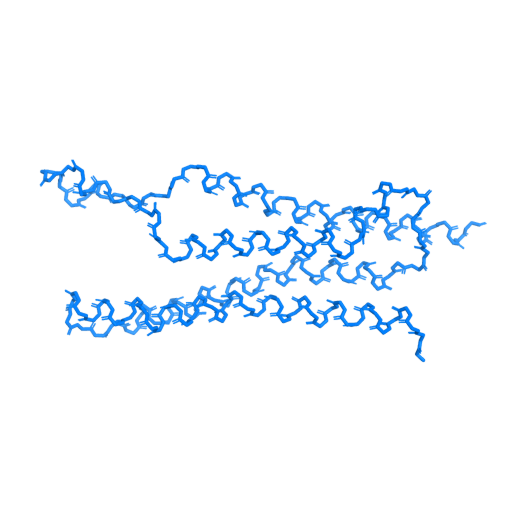-0.661 12.505 1.00 89.44 87 LYS A C 1
ATOM 761 O O . LYS A 1 87 ? -15.252 -0.743 12.202 1.00 89.44 87 LYS A O 1
ATOM 766 N N . GLU A 1 88 ? -17.246 -1.715 12.560 1.00 88.81 88 GLU A N 1
ATOM 767 C CA . GLU A 1 88 ? -16.831 -3.070 12.195 1.00 88.81 88 GLU A CA 1
ATOM 768 C C . GLU A 1 88 ? -16.299 -3.111 10.758 1.00 88.81 88 GLU A C 1
ATOM 770 O O . GLU A 1 88 ? -15.137 -3.447 10.551 1.00 88.81 88 GLU A O 1
ATOM 775 N N . ARG A 1 89 ? -17.076 -2.621 9.784 1.00 90.69 89 ARG A N 1
ATOM 776 C CA . ARG A 1 89 ? -16.685 -2.577 8.364 1.00 90.69 89 ARG A CA 1
ATOM 777 C C . ARG A 1 89 ? -15.397 -1.801 8.092 1.00 90.69 89 ARG A C 1
ATOM 779 O O . ARG A 1 89 ? -14.601 -2.220 7.252 1.00 90.69 89 ARG A O 1
ATOM 786 N N . LEU A 1 90 ? -15.191 -0.676 8.777 1.00 90.25 90 LEU A N 1
ATOM 787 C CA . LEU A 1 90 ? -13.970 0.129 8.648 1.00 90.25 90 LEU A CA 1
ATOM 788 C C . LEU A 1 90 ? -12.752 -0.530 9.307 1.00 90.25 90 LEU A C 1
ATOM 790 O O . LEU A 1 90 ? -11.626 -0.328 8.859 1.00 90.25 90 LEU A O 1
ATOM 794 N N . ALA A 1 91 ? -12.971 -1.308 10.367 1.00 90.56 91 ALA A N 1
ATOM 795 C CA . ALA A 1 91 ? -11.923 -2.013 11.096 1.00 90.56 91 ALA A CA 1
ATOM 796 C C . ALA A 1 91 ? -11.646 -3.428 10.554 1.00 90.56 91 ALA A C 1
ATOM 798 O O . ALA A 1 91 ? -10.726 -4.086 11.049 1.00 90.56 91 ALA A O 1
ATOM 799 N N . GLU A 1 92 ? -12.421 -3.894 9.568 1.00 92.75 92 GLU A N 1
ATOM 800 C CA . GLU A 1 92 ? -12.273 -5.199 8.925 1.00 92.75 92 GLU A CA 1
ATOM 801 C C . GLU A 1 92 ? -10.966 -5.288 8.124 1.00 92.75 92 GLU A C 1
ATOM 803 O O . GLU A 1 92 ? -10.670 -4.465 7.252 1.00 92.75 92 GLU A O 1
ATOM 808 N N . TYR A 1 93 ? -10.223 -6.374 8.353 1.00 93.56 93 TYR A N 1
ATOM 809 C CA . TYR A 1 93 ? -8.985 -6.673 7.632 1.00 93.56 93 TYR A CA 1
ATOM 810 C C . TYR A 1 93 ? -9.181 -6.730 6.112 1.00 93.56 93 TYR A C 1
ATOM 812 O O . TYR A 1 93 ? -8.355 -6.226 5.355 1.00 93.56 93 TYR A O 1
ATOM 820 N N . ARG A 1 94 ? -10.298 -7.305 5.649 1.00 94.75 94 ARG A N 1
ATOM 821 C CA . ARG A 1 94 ? -10.604 -7.417 4.218 1.00 94.75 94 ARG A CA 1
ATOM 822 C C . ARG A 1 94 ? -10.733 -6.046 3.555 1.00 94.75 94 ARG A C 1
ATOM 824 O O . ARG A 1 94 ? -10.210 -5.870 2.456 1.00 94.75 94 ARG A O 1
ATOM 831 N N . THR A 1 95 ? -11.406 -5.094 4.202 1.00 94.81 95 THR A N 1
ATOM 832 C CA . THR A 1 95 ? -11.555 -3.722 3.692 1.00 94.81 95 THR A CA 1
ATOM 833 C C . THR A 1 95 ? -10.188 -3.066 3.552 1.00 94.81 95 THR A C 1
ATOM 835 O O . THR A 1 95 ? -9.850 -2.576 2.477 1.00 94.81 95 THR A O 1
ATOM 838 N N . PHE A 1 96 ? -9.369 -3.142 4.603 1.00 96.00 96 PHE A N 1
ATOM 839 C CA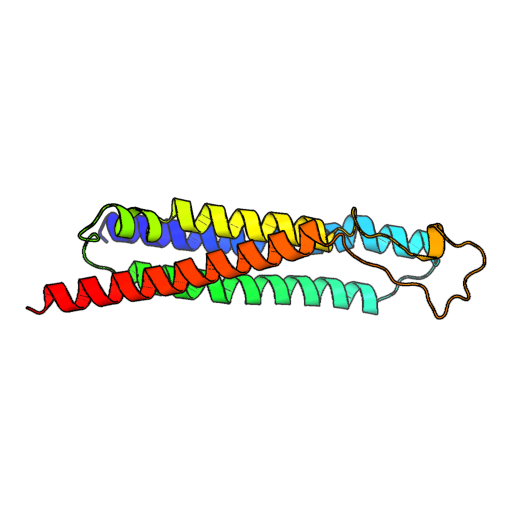 . PHE A 1 96 ? -8.013 -2.601 4.595 1.00 96.00 96 PHE A CA 1
ATOM 840 C C . PHE A 1 96 ? -7.141 -3.226 3.500 1.00 96.00 96 PHE A C 1
ATOM 842 O O . PHE A 1 96 ? -6.571 -2.512 2.680 1.00 96.00 96 PHE A O 1
ATOM 849 N N . CYS A 1 97 ? -7.101 -4.557 3.434 1.00 95.75 97 CYS A N 1
ATOM 850 C CA . CYS A 1 97 ? -6.318 -5.293 2.446 1.00 95.75 97 CYS A CA 1
ATOM 851 C C . CYS A 1 97 ? -6.754 -4.972 1.008 1.00 95.75 97 CYS A C 1
ATOM 853 O O . CYS A 1 97 ? -5.904 -4.787 0.144 1.00 95.75 97 CYS A O 1
ATOM 855 N N . SER A 1 98 ? -8.059 -4.828 0.752 1.00 95.88 98 SER A N 1
ATOM 856 C CA . SER A 1 98 ? -8.566 -4.474 -0.584 1.00 95.88 98 SER A CA 1
ATOM 857 C C . SER A 1 98 ? -8.105 -3.083 -1.021 1.00 95.88 98 SER A C 1
ATOM 859 O O . SER A 1 98 ? -7.724 -2.905 -2.174 1.00 95.88 98 SER A O 1
ATOM 861 N N . VAL A 1 99 ? -8.114 -2.108 -0.104 1.00 95.88 99 VAL A N 1
ATOM 862 C CA . VAL A 1 99 ? -7.646 -0.747 -0.398 1.00 95.88 99 VAL A CA 1
ATOM 863 C C . VAL A 1 99 ? -6.136 -0.730 -0.611 1.00 95.88 99 VAL A C 1
ATOM 865 O O . VAL A 1 99 ? -5.688 -0.183 -1.609 1.00 95.88 99 VAL A O 1
ATOM 868 N N . VAL A 1 100 ? -5.357 -1.382 0.260 1.00 95.56 100 VAL A N 1
ATOM 869 C CA . VAL A 1 100 ? -3.897 -1.485 0.092 1.00 95.56 100 VAL A CA 1
ATOM 870 C C . VAL A 1 100 ? -3.549 -2.159 -1.233 1.00 95.56 100 VAL A C 1
ATOM 872 O O . VAL A 1 100 ? -2.731 -1.633 -1.979 1.00 95.56 100 VAL A O 1
ATOM 875 N N . LEU A 1 101 ? -4.202 -3.275 -1.567 1.00 95.50 101 LEU A N 1
ATOM 876 C CA . LEU A 1 101 ? -3.982 -3.975 -2.831 1.00 95.50 101 LEU A CA 1
ATOM 877 C C . LEU A 1 101 ? -4.314 -3.090 -4.038 1.00 95.50 101 LEU A C 1
ATOM 879 O O . LEU A 1 101 ? -3.552 -3.080 -4.999 1.00 95.50 101 LEU A O 1
ATOM 883 N N . ALA A 1 102 ? -5.413 -2.331 -3.987 1.00 95.12 102 ALA A N 1
ATOM 884 C CA . ALA A 1 102 ? -5.767 -1.394 -5.049 1.00 95.12 102 ALA A CA 1
ATOM 885 C C . ALA A 1 102 ? -4.691 -0.312 -5.226 1.00 95.12 102 ALA A C 1
ATOM 887 O O . ALA A 1 102 ? -4.272 -0.056 -6.352 1.00 95.12 102 ALA A O 1
ATOM 888 N N . THR A 1 103 ? -4.188 0.264 -4.131 1.00 94.69 103 THR A N 1
ATOM 889 C CA . THR A 1 103 ? -3.085 1.233 -4.180 1.00 94.69 103 THR A CA 1
ATOM 890 C C . THR A 1 103 ? -1.829 0.614 -4.794 1.00 94.69 103 THR A C 1
ATOM 892 O O . THR A 1 103 ? -1.229 1.206 -5.683 1.00 94.69 103 THR A O 1
ATOM 895 N N . MET A 1 104 ? -1.471 -0.609 -4.392 1.00 93.75 104 MET A N 1
ATOM 896 C CA . MET A 1 104 ? -0.297 -1.309 -4.922 1.00 93.75 104 MET A CA 1
ATOM 897 C C . MET A 1 104 ? -0.430 -1.636 -6.408 1.00 93.75 104 MET A C 1
ATOM 899 O O . MET A 1 104 ? 0.547 -1.525 -7.140 1.00 93.75 104 MET A O 1
ATOM 903 N N . MET A 1 105 ? -1.625 -2.019 -6.864 1.00 93.56 105 MET A N 1
ATOM 904 C CA . MET A 1 105 ? -1.892 -2.247 -8.284 1.00 93.56 105 MET A CA 1
ATOM 905 C C . MET A 1 105 ? -1.753 -0.960 -9.094 1.00 93.56 105 MET A C 1
ATOM 907 O O . MET A 1 105 ? -1.164 -0.995 -10.168 1.00 93.56 105 MET A O 1
ATOM 911 N N . LEU A 1 106 ? -2.254 0.166 -8.580 1.00 93.25 106 LEU A N 1
ATOM 912 C CA . LEU A 1 106 ? -2.079 1.459 -9.236 1.00 93.25 106 LEU A CA 1
ATOM 913 C C . LEU A 1 106 ? -0.594 1.836 -9.296 1.00 93.25 106 LEU A C 1
ATOM 915 O O . LEU A 1 106 ? -0.099 2.059 -10.392 1.00 93.25 106 LEU A O 1
ATOM 919 N N . SER A 1 107 ? 0.147 1.766 -8.184 1.00 90.56 107 SER A N 1
ATOM 920 C CA . SER A 1 107 ? 1.598 2.026 -8.180 1.00 90.56 107 SER A CA 1
ATOM 921 C C . SER A 1 107 ? 2.382 1.095 -9.109 1.00 90.56 107 SER A C 1
ATOM 923 O O . SER A 1 107 ? 3.341 1.528 -9.734 1.00 90.56 107 SER A O 1
ATOM 925 N N . ALA A 1 108 ? 1.984 -0.176 -9.237 1.00 89.88 108 ALA A N 1
ATOM 926 C CA . ALA A 1 108 ? 2.599 -1.088 -10.202 1.00 89.88 108 ALA A CA 1
ATOM 927 C C . ALA A 1 108 ? 2.388 -0.597 -11.640 1.00 89.88 108 ALA A C 1
ATOM 929 O O . ALA A 1 108 ? 3.323 -0.594 -12.434 1.00 89.88 108 ALA A O 1
ATOM 930 N N . VAL A 1 109 ? 1.171 -0.157 -11.971 1.00 89.56 109 VAL A N 1
ATOM 931 C CA . VAL A 1 109 ? 0.859 0.404 -13.291 1.00 89.56 109 VAL A CA 1
ATOM 932 C C . VAL A 1 109 ? 1.671 1.674 -13.552 1.00 89.56 109 VAL A C 1
ATOM 934 O O . VAL A 1 109 ? 2.226 1.810 -14.640 1.00 89.56 109 VAL A O 1
ATOM 937 N N . GLU A 1 110 ? 1.793 2.562 -12.564 1.00 86.31 110 GLU A N 1
ATOM 938 C CA . GLU A 1 110 ? 2.627 3.770 -12.658 1.00 86.31 110 GLU A CA 1
ATOM 939 C C . GLU A 1 110 ? 4.102 3.417 -12.897 1.00 86.31 110 GLU A C 1
ATOM 941 O O . GLU A 1 110 ? 4.703 3.921 -13.844 1.00 86.31 110 GLU A O 1
ATOM 946 N N . GLY A 1 111 ? 4.652 2.484 -12.112 1.00 80.56 111 GLY A N 1
ATOM 947 C CA . GLY A 1 111 ? 6.047 2.048 -12.217 1.00 80.56 111 GLY A CA 1
ATOM 948 C C . GLY A 1 111 ? 6.394 1.430 -13.573 1.00 80.56 111 GLY A C 1
ATOM 949 O O . GLY A 1 111 ? 7.473 1.666 -14.099 1.00 80.56 111 GLY A O 1
ATOM 950 N N . THR A 1 112 ? 5.461 0.712 -14.209 1.00 82.19 112 THR A N 1
ATOM 951 C CA . THR A 1 112 ? 5.702 0.135 -15.549 1.00 82.19 112 THR A CA 1
ATOM 952 C C . THR A 1 112 ? 5.755 1.169 -16.677 1.00 82.19 112 THR A C 1
ATOM 954 O O . THR A 1 112 ? 6.106 0.823 -17.804 1.00 82.19 112 THR A O 1
ATOM 957 N N . SER A 1 113 ? 5.353 2.422 -16.428 1.00 76.06 113 SER A N 1
ATOM 958 C CA . SER A 1 113 ? 5.332 3.502 -17.425 1.00 76.06 113 SER A CA 1
ATOM 959 C C . SER A 1 113 ? 4.510 3.220 -18.700 1.00 76.06 113 SER A C 1
ATOM 961 O O . SER A 1 113 ? 4.590 3.981 -19.662 1.00 76.06 113 SER A O 1
ATOM 963 N N . ILE A 1 114 ? 3.670 2.174 -18.725 1.00 78.69 114 ILE A N 1
ATOM 964 C CA . ILE A 1 114 ? 2.918 1.731 -19.920 1.00 78.69 114 ILE A CA 1
ATOM 965 C C . ILE A 1 114 ? 1.949 2.808 -20.436 1.00 78.69 114 ILE A C 1
ATOM 967 O O . ILE A 1 114 ? 1.666 2.873 -21.630 1.00 78.69 114 ILE A O 1
ATOM 971 N N . PHE A 1 115 ? 1.434 3.649 -19.539 1.00 78.44 115 PHE A N 1
ATOM 972 C CA . PHE A 1 115 ? 0.487 4.718 -19.868 1.00 78.44 115 PHE A CA 1
ATOM 973 C C . PHE A 1 115 ? 1.137 6.097 -19.987 1.00 78.44 115 PHE A C 1
ATOM 975 O O . PHE A 1 115 ? 0.424 7.090 -20.134 1.00 78.44 115 PHE A O 1
ATOM 982 N N . ASN A 1 116 ? 2.463 6.184 -19.886 1.00 80.31 116 ASN A N 1
ATOM 983 C CA . ASN A 1 116 ? 3.141 7.464 -19.969 1.00 80.31 116 ASN A CA 1
ATOM 984 C C . ASN A 1 116 ? 3.083 8.004 -21.401 1.00 80.31 116 ASN A C 1
ATOM 986 O O . ASN A 1 116 ? 3.364 7.296 -22.366 1.00 80.31 116 ASN A O 1
ATOM 990 N N . HIS A 1 117 ? 2.733 9.281 -21.525 1.00 71.00 117 HIS A N 1
ATOM 991 C CA . HIS A 1 117 ? 2.754 10.007 -22.786 1.00 71.00 117 HIS A CA 1
ATOM 992 C C . HIS A 1 117 ? 4.035 10.827 -22.881 1.00 71.00 117 HIS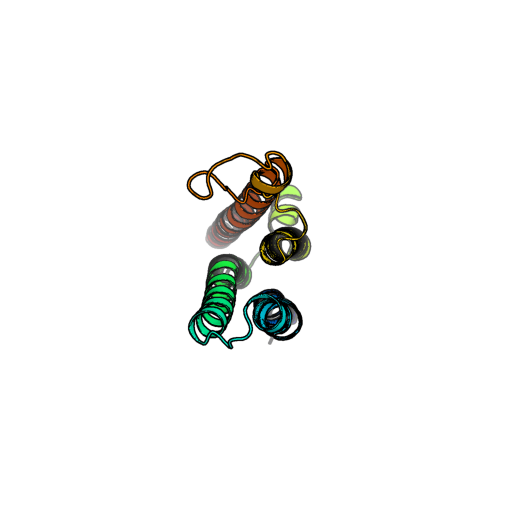 A C 1
ATOM 994 O O . HIS A 1 117 ? 4.306 11.665 -22.015 1.00 71.00 117 HIS A O 1
ATOM 1000 N N . ASN A 1 118 ? 4.803 10.596 -23.946 1.00 73.94 118 ASN A N 1
ATOM 1001 C CA . ASN A 1 118 ? 5.932 11.431 -24.322 1.00 73.94 118 ASN A CA 1
ATOM 1002 C C . ASN A 1 118 ? 5.444 12.529 -25.272 1.00 73.94 118 ASN A C 1
ATOM 1004 O O . ASN A 1 118 ? 5.047 12.257 -26.404 1.00 73.94 118 ASN A O 1
ATOM 1008 N N . SER A 1 119 ? 5.499 13.782 -24.823 1.00 66.00 119 SER A N 1
ATOM 1009 C CA . SER A 1 119 ? 5.047 14.931 -25.617 1.00 66.00 119 SER A CA 1
ATOM 1010 C C . SER A 1 119 ? 5.829 15.128 -26.924 1.00 66.00 119 SER A C 1
ATOM 1012 O O . SER A 1 119 ? 5.371 15.848 -27.810 1.00 66.00 119 SER A O 1
ATOM 1014 N N . CYS A 1 120 ? 7.005 14.508 -27.058 1.00 65.94 120 CYS A N 1
ATOM 1015 C CA . CYS A 1 120 ? 7.847 14.603 -28.251 1.00 65.94 120 CYS A CA 1
ATOM 1016 C C . CYS A 1 120 ? 7.510 13.594 -29.352 1.00 65.94 120 CYS A C 1
ATOM 1018 O O . CYS A 1 120 ? 7.893 13.819 -30.497 1.00 65.94 120 CYS A O 1
ATOM 1020 N N . ASP A 1 121 ? 6.721 12.559 -29.054 1.00 65.00 121 ASP A N 1
ATOM 1021 C CA . ASP A 1 121 ? 6.187 11.669 -30.093 1.00 65.00 121 ASP A CA 1
ATOM 1022 C C . ASP A 1 121 ? 5.045 12.343 -30.882 1.00 65.00 121 ASP A C 1
ATOM 1024 O O . ASP A 1 121 ? 4.760 11.976 -32.021 1.00 65.00 121 ASP A O 1
ATOM 1028 N N . GLU A 1 122 ? 4.411 13.371 -30.304 1.00 58.50 122 GLU A N 1
ATOM 1029 C CA . GLU A 1 122 ? 3.302 14.118 -30.914 1.00 58.50 122 GLU A CA 1
ATOM 1030 C C . GLU A 1 122 ? 3.756 15.380 -31.676 1.00 58.50 122 GLU A C 1
ATOM 1032 O O . GLU A 1 122 ? 3.018 15.894 -32.519 1.00 58.50 122 GLU A O 1
ATOM 1037 N N . LEU A 1 123 ? 4.972 15.881 -31.417 1.00 57.06 123 LEU A N 1
ATOM 1038 C CA . LEU A 1 123 ? 5.521 17.108 -32.009 1.00 57.06 123 LEU A CA 1
ATOM 1039 C C . LEU A 1 123 ? 6.949 16.865 -32.537 1.00 57.06 123 LEU A C 1
ATOM 1041 O O . LEU A 1 123 ? 7.918 17.207 -31.856 1.00 57.06 123 LEU A O 1
ATOM 1045 N N . PRO A 1 124 ? 7.106 16.337 -33.768 1.00 55.28 124 PRO A N 1
ATOM 1046 C CA . PRO A 1 124 ? 8.405 15.924 -34.314 1.00 55.28 124 PRO A CA 1
ATOM 1047 C C . PRO A 1 124 ? 9.422 17.066 -34.520 1.00 55.28 124 PRO A C 1
ATOM 1049 O O . PRO A 1 124 ? 10.586 16.800 -34.804 1.00 55.28 124 PRO A O 1
ATOM 1052 N N . GLU A 1 125 ? 9.011 18.331 -34.376 1.00 53.88 125 GLU A N 1
ATOM 1053 C CA . GLU A 1 125 ? 9.866 19.519 -34.540 1.00 53.88 125 GLU A CA 1
ATOM 1054 C C . GLU A 1 125 ? 10.163 20.260 -33.219 1.00 53.88 125 GLU A C 1
ATOM 1056 O O . GLU A 1 125 ? 10.847 21.288 -33.224 1.00 53.88 125 GLU A O 1
ATOM 1061 N N . ALA A 1 126 ? 9.668 19.775 -32.073 1.00 50.91 126 ALA A N 1
ATOM 1062 C CA . ALA A 1 126 ? 9.944 20.405 -30.785 1.00 50.91 126 ALA A CA 1
ATOM 1063 C C . ALA A 1 126 ? 11.395 20.132 -30.348 1.00 50.91 126 ALA A C 1
ATOM 1065 O O . ALA A 1 126 ? 11.852 18.992 -30.310 1.00 50.91 126 ALA A O 1
ATOM 1066 N N . MET A 1 127 ? 12.139 21.189 -30.005 1.00 51.38 127 MET A N 1
ATOM 1067 C CA . MET A 1 127 ? 13.499 21.060 -29.473 1.00 51.38 127 MET A CA 1
ATOM 1068 C C . MET A 1 127 ? 13.491 20.172 -28.215 1.00 51.38 127 MET A C 1
ATOM 1070 O O . MET A 1 127 ? 12.678 20.391 -27.312 1.00 51.38 127 MET A O 1
ATOM 1074 N N . PHE A 1 128 ? 14.437 19.224 -28.148 1.00 52.81 128 PHE A N 1
ATOM 1075 C CA . PHE A 1 128 ? 14.646 18.239 -27.066 1.00 52.81 128 PHE A CA 1
ATOM 1076 C C . PHE A 1 128 ? 14.542 18.805 -25.636 1.00 52.81 128 PHE A C 1
ATOM 1078 O O . PHE A 1 128 ? 14.249 18.075 -24.696 1.00 52.81 128 PHE A O 1
ATOM 1085 N N . THR A 1 129 ? 14.741 20.110 -25.454 1.00 52.66 129 THR A N 1
ATOM 1086 C CA . THR A 1 129 ? 14.621 20.828 -24.179 1.00 52.66 129 THR A CA 1
ATOM 1087 C C . THR A 1 129 ? 13.190 20.983 -23.642 1.00 52.66 129 THR A C 1
ATOM 1089 O O . THR A 1 129 ? 13.032 21.516 -22.547 1.00 52.66 129 THR A O 1
ATOM 1092 N N . THR A 1 130 ? 12.151 20.533 -24.360 1.00 54.28 130 THR A N 1
ATOM 1093 C CA . THR A 1 130 ? 10.736 20.652 -23.933 1.00 54.28 130 THR A CA 1
ATOM 1094 C C . THR A 1 130 ? 9.966 19.330 -23.868 1.00 54.28 130 THR A C 1
ATOM 1096 O O . THR A 1 130 ? 8.764 19.345 -23.602 1.00 54.28 130 THR A O 1
ATOM 1099 N N . CYS A 1 131 ? 10.637 18.189 -24.058 1.00 62.62 131 CYS A N 1
ATOM 1100 C CA . CYS A 1 131 ? 10.002 16.881 -23.910 1.00 62.62 131 CYS A CA 1
ATOM 1101 C C . CYS A 1 131 ? 9.648 16.623 -22.446 1.00 62.62 131 CYS A C 1
ATOM 1103 O O . CYS A 1 131 ? 10.519 16.664 -21.577 1.00 62.62 131 CYS A O 1
ATOM 1105 N N . TYR A 1 132 ? 8.380 16.329 -22.175 1.00 67.12 132 TYR A N 1
ATOM 1106 C CA . TYR A 1 132 ? 7.934 15.860 -20.875 1.00 67.12 132 TYR A CA 1
ATOM 1107 C C . TYR A 1 132 ? 7.252 14.504 -21.019 1.00 67.12 132 TYR A C 1
ATOM 1109 O O . TYR A 1 132 ? 6.428 14.277 -21.906 1.00 67.12 132 TYR A O 1
ATOM 1117 N N . ILE A 1 133 ? 7.609 13.603 -20.110 1.00 72.62 133 ILE A N 1
ATOM 1118 C CA . ILE A 1 133 ? 6.909 12.343 -19.906 1.00 72.62 133 ILE A CA 1
ATOM 1119 C C . ILE A 1 133 ? 5.865 12.622 -18.831 1.00 72.62 133 ILE A C 1
ATOM 1121 O O . ILE A 1 133 ? 6.211 12.976 -17.704 1.00 72.62 133 ILE A O 1
ATOM 1125 N N . THR A 1 134 ? 4.587 12.536 -19.191 1.00 76.75 134 THR A N 1
ATOM 1126 C CA . THR A 1 134 ? 3.483 12.761 -18.247 1.00 76.75 134 THR A CA 1
ATOM 1127 C C . THR A 1 134 ? 2.580 11.552 -18.162 1.00 76.75 134 THR A C 1
ATOM 1129 O O . THR A 1 134 ? 2.326 10.863 -19.149 1.00 76.75 134 THR A O 1
ATOM 1132 N N . MET A 1 135 ? 2.074 11.318 -16.958 1.00 82.62 135 MET A N 1
ATOM 1133 C CA . MET A 1 135 ? 1.092 10.285 -16.689 1.00 82.62 135 MET A CA 1
ATOM 1134 C C . MET A 1 135 ? -0.324 10.843 -16.892 1.00 82.62 135 MET A C 1
ATOM 1136 O O . MET A 1 135 ? -0.570 12.025 -16.621 1.00 82.62 135 MET A O 1
ATOM 1140 N N . PRO A 1 136 ? -1.294 10.035 -17.349 1.00 86.62 136 PRO A N 1
ATOM 1141 C CA . PRO A 1 136 ? -2.668 10.491 -17.447 1.00 86.62 136 PRO A CA 1
ATOM 1142 C C . PRO A 1 136 ? -3.227 10.883 -16.073 1.00 86.62 136 PRO A C 1
ATOM 1144 O O . PRO A 1 136 ? -3.189 10.107 -15.120 1.00 86.62 136 PRO A O 1
ATOM 1147 N N . LYS A 1 137 ? -3.848 12.067 -16.002 1.00 88.06 137 LYS A N 1
ATOM 1148 C CA . LYS A 1 137 ? -4.393 12.637 -14.755 1.00 88.06 137 LYS A CA 1
ATOM 1149 C C . LYS A 1 137 ? -5.335 11.693 -14.008 1.00 88.06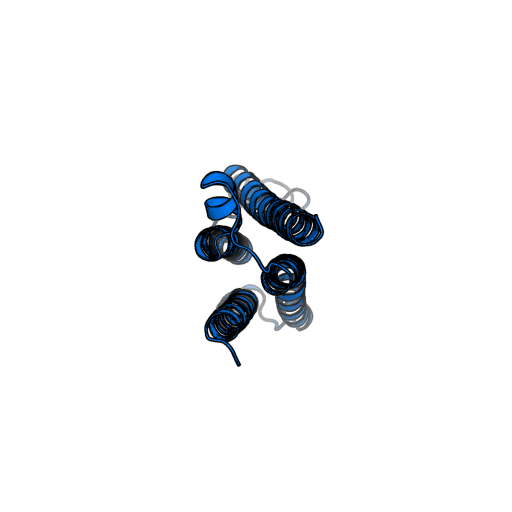 137 LYS A C 1
ATOM 1151 O O . LYS A 1 137 ? -5.379 11.718 -12.786 1.00 88.06 137 LYS A O 1
ATOM 1156 N N . TRP A 1 138 ? -6.124 10.881 -14.715 1.00 89.88 138 TRP A N 1
ATOM 1157 C CA . TRP A 1 138 ? -7.051 9.952 -14.060 1.00 89.88 138 TRP A CA 1
ATOM 1158 C C . TRP A 1 138 ? -6.314 8.902 -13.219 1.00 89.88 138 TRP A C 1
ATOM 1160 O O . TRP A 1 138 ? -6.822 8.530 -12.162 1.00 89.88 138 TRP A O 1
ATOM 1170 N N . LEU A 1 139 ? -5.131 8.458 -13.660 1.00 89.69 139 LEU A N 1
ATOM 1171 C CA . LEU A 1 139 ? -4.308 7.494 -12.936 1.00 89.69 139 LEU A CA 1
ATOM 1172 C C . LEU A 1 139 ? -3.726 8.164 -11.688 1.00 89.69 139 LEU A C 1
ATOM 1174 O O . LEU A 1 139 ? -3.925 7.658 -10.590 1.00 89.69 139 LEU A O 1
ATOM 1178 N N . GLU A 1 140 ? -3.176 9.372 -11.844 1.00 89.25 140 GLU A N 1
ATOM 1179 C CA . GLU A 1 140 ? -2.635 10.185 -10.744 1.00 89.25 140 GLU A CA 1
ATOM 1180 C C . GLU A 1 140 ? -3.679 10.417 -9.637 1.00 89.25 140 GLU A C 1
ATOM 1182 O O . GLU A 1 140 ? -3.452 10.111 -8.465 1.00 89.25 140 GLU A O 1
ATOM 1187 N N . TRP A 1 141 ? -4.875 10.895 -10.006 1.00 93.12 141 TRP A N 1
ATOM 1188 C CA . TRP A 1 141 ? -5.964 11.118 -9.052 1.00 93.12 141 TRP A CA 1
ATOM 1189 C C . TRP A 1 141 ? -6.437 9.824 -8.385 1.00 93.12 141 TRP A C 1
ATOM 1191 O O . TRP A 1 141 ? -6.772 9.839 -7.199 1.00 93.12 141 TRP A O 1
ATOM 1201 N N . SER A 1 142 ? -6.463 8.711 -9.124 1.00 94.50 142 SER A N 1
ATOM 1202 C CA . SER A 1 142 ? -6.869 7.410 -8.582 1.00 94.50 142 SER A CA 1
ATOM 1203 C C . SER A 1 142 ? -5.871 6.905 -7.543 1.00 94.50 142 SER A C 1
ATOM 1205 O O . SER A 1 142 ? -6.284 6.464 -6.469 1.00 94.50 142 SER A O 1
ATOM 1207 N N . SER A 1 143 ? -4.572 7.029 -7.816 1.00 92.38 143 SER A N 1
ATOM 1208 C CA . SER A 1 143 ? -3.501 6.640 -6.895 1.00 92.38 143 SER A CA 1
ATOM 1209 C C . SER A 1 143 ? -3.527 7.477 -5.622 1.00 92.38 143 SER A C 1
ATOM 1211 O O . SER A 1 143 ? -3.539 6.928 -4.518 1.00 92.38 143 SER A O 1
ATOM 1213 N N . LEU A 1 144 ? -3.650 8.803 -5.753 1.00 93.00 144 LEU A N 1
ATOM 1214 C CA . LEU A 1 144 ? -3.777 9.706 -4.606 1.00 93.00 144 LEU A CA 1
ATOM 1215 C C . LEU A 1 144 ? -5.011 9.383 -3.756 1.00 93.00 144 LEU A C 1
ATOM 1217 O O . LEU A 1 144 ? -4.920 9.336 -2.527 1.00 93.00 144 LEU A O 1
ATOM 1221 N N . ALA A 1 145 ? -6.157 9.119 -4.390 1.00 96.12 145 ALA A N 1
ATOM 1222 C CA . ALA A 1 145 ? -7.378 8.741 -3.685 1.00 96.12 145 ALA A CA 1
ATOM 1223 C C . ALA A 1 145 ? -7.218 7.409 -2.934 1.00 96.12 145 ALA A C 1
ATOM 1225 O O . ALA A 1 145 ? -7.640 7.303 -1.781 1.00 96.12 145 ALA A O 1
ATOM 1226 N N . ALA A 1 146 ? -6.577 6.410 -3.545 1.00 95.38 146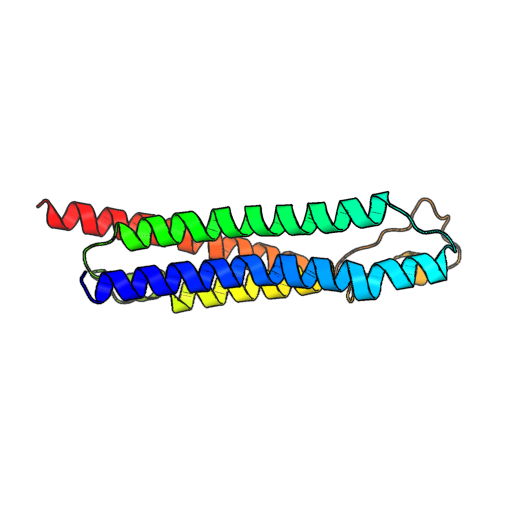 ALA A N 1
ATOM 1227 C CA . ALA A 1 146 ? -6.340 5.109 -2.926 1.00 95.38 146 ALA A CA 1
ATOM 1228 C C . ALA A 1 146 ? -5.380 5.203 -1.724 1.00 95.38 146 ALA A C 1
ATOM 1230 O O . ALA A 1 146 ? -5.671 4.655 -0.657 1.00 95.38 146 ALA A O 1
ATOM 1231 N N . ILE A 1 147 ? -4.286 5.968 -1.846 1.00 94.88 147 ILE A N 1
ATOM 1232 C CA . ILE A 1 147 ? -3.366 6.265 -0.733 1.00 94.88 147 ILE A CA 1
ATOM 1233 C C . ILE A 1 147 ? -4.114 6.967 0.403 1.00 94.88 147 ILE A C 1
ATOM 1235 O O . ILE A 1 147 ? -4.015 6.561 1.563 1.00 94.88 147 ILE A O 1
ATOM 1239 N N . PHE A 1 148 ? -4.890 8.003 0.077 1.00 96.44 148 PHE A N 1
ATOM 1240 C CA . PHE A 1 148 ? -5.658 8.753 1.065 1.00 96.44 148 PHE A CA 1
ATOM 1241 C C . PHE A 1 148 ? -6.649 7.855 1.815 1.00 96.44 148 PHE A C 1
ATOM 1243 O O . PHE A 1 148 ? -6.726 7.910 3.043 1.00 96.44 148 PHE A O 1
ATOM 1250 N N . LEU A 1 149 ? -7.364 6.982 1.100 1.00 96.69 149 LEU A N 1
ATOM 1251 C CA . LEU A 1 149 ? -8.276 6.011 1.702 1.00 96.69 149 LEU A CA 1
ATOM 1252 C C . LEU A 1 149 ? -7.542 5.022 2.615 1.00 96.69 149 LEU A C 1
ATOM 1254 O O . LEU A 1 149 ? -8.032 4.739 3.708 1.00 96.69 149 LEU A O 1
ATOM 1258 N N . ALA A 1 150 ? -6.365 4.531 2.218 1.00 95.94 150 ALA A N 1
ATOM 1259 C CA . ALA A 1 150 ? -5.564 3.633 3.049 1.00 95.94 150 ALA A CA 1
ATOM 1260 C C . ALA A 1 150 ? -5.168 4.305 4.374 1.00 95.94 150 ALA A C 1
ATOM 1262 O O . ALA A 1 150 ? -5.376 3.736 5.446 1.00 95.94 150 ALA A O 1
ATOM 1263 N N . LEU A 1 151 ? -4.673 5.544 4.312 1.00 96.56 151 LEU A N 1
ATOM 1264 C CA . LEU A 1 151 ? -4.328 6.338 5.494 1.00 96.56 151 LEU A CA 1
ATOM 1265 C C . LEU A 1 151 ? -5.553 6.621 6.371 1.00 96.56 151 LEU A C 1
ATOM 1267 O O . LEU A 1 151 ? -5.486 6.499 7.595 1.00 96.56 151 LEU A O 1
ATOM 1271 N N . LEU A 1 152 ? -6.694 6.943 5.760 1.00 96.56 152 LEU A N 1
ATOM 1272 C CA . LEU A 1 152 ? -7.942 7.176 6.481 1.00 96.56 152 LEU A CA 1
ATOM 1273 C C . LEU A 1 152 ? -8.399 5.922 7.237 1.00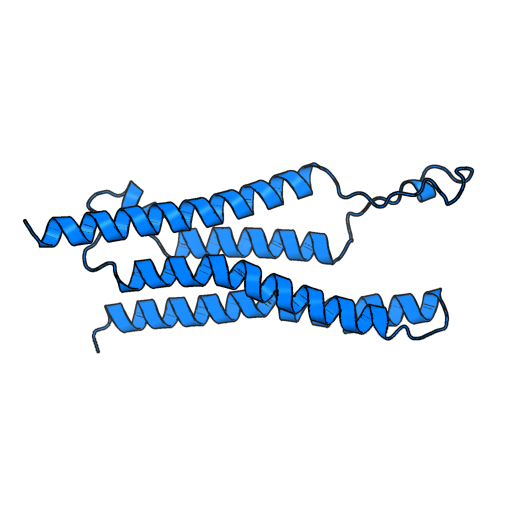 96.56 152 LEU A C 1
ATOM 1275 O O . LEU A 1 152 ? -8.845 6.034 8.379 1.00 96.56 152 LEU A O 1
ATOM 1279 N N . LEU A 1 153 ? -8.234 4.729 6.658 1.00 96.50 153 LEU A N 1
ATOM 1280 C CA . LEU A 1 153 ? -8.521 3.467 7.344 1.00 96.50 153 LEU A CA 1
ATOM 1281 C C . LEU A 1 153 ? -7.578 3.210 8.526 1.00 96.50 153 LEU A C 1
ATOM 1283 O O . LEU A 1 153 ? -8.034 2.707 9.552 1.00 96.50 153 LEU A O 1
ATOM 1287 N N . VAL A 1 154 ? -6.298 3.588 8.434 1.00 96.88 154 VAL A N 1
ATOM 1288 C CA . VAL A 1 154 ? -5.359 3.525 9.572 1.00 96.88 154 VAL A CA 1
ATOM 1289 C C . VAL A 1 154 ? -5.839 4.415 10.716 1.00 96.88 154 VAL A C 1
ATOM 1291 O O . VAL A 1 154 ? -5.932 3.964 11.859 1.00 96.88 154 VAL A O 1
ATOM 1294 N N . VAL A 1 155 ? -6.195 5.666 10.415 1.00 96.56 155 VAL A N 1
ATOM 1295 C CA . VAL A 1 155 ? -6.692 6.624 11.416 1.00 96.56 155 VAL A CA 1
ATOM 1296 C C . VAL A 1 155 ? -8.015 6.150 12.021 1.00 96.56 155 VAL A C 1
ATOM 1298 O O . VAL A 1 155 ? -8.189 6.191 13.241 1.00 96.56 155 VAL A O 1
ATOM 1301 N N . ALA A 1 156 ? -8.935 5.647 11.195 1.00 94.69 156 ALA A N 1
ATOM 1302 C CA . ALA A 1 156 ? -10.203 5.096 11.656 1.00 94.69 156 ALA A CA 1
ATOM 1303 C C . ALA A 1 156 ? -9.985 3.891 12.580 1.00 94.69 156 ALA A C 1
ATOM 1305 O O . ALA A 1 156 ? -10.571 3.839 13.663 1.00 94.69 156 ALA A O 1
ATOM 1306 N N . LYS A 1 157 ? -9.097 2.961 12.201 1.00 95.06 157 LYS A N 1
ATOM 1307 C CA . LYS A 1 157 ? -8.732 1.803 13.024 1.00 95.06 157 LYS A CA 1
ATOM 1308 C C . LYS A 1 157 ? -8.160 2.242 14.369 1.00 95.06 157 LYS A C 1
ATOM 1310 O O . LYS A 1 157 ? -8.617 1.751 15.396 1.00 95.06 157 LYS A O 1
ATOM 1315 N N . ALA A 1 158 ? -7.246 3.213 14.378 1.00 94.56 158 ALA A N 1
ATOM 1316 C CA . ALA A 1 158 ? -6.691 3.775 15.606 1.00 94.56 158 ALA A CA 1
ATOM 1317 C C . ALA A 1 158 ? -7.784 4.331 16.531 1.00 94.56 158 ALA A C 1
ATOM 1319 O O . ALA A 1 158 ? -7.854 3.963 17.705 1.00 94.56 158 ALA A O 1
ATOM 1320 N N . GLY A 1 159 ? -8.677 5.169 15.996 1.00 93.56 159 GLY A N 1
ATOM 1321 C CA . GLY A 1 159 ? -9.780 5.757 16.756 1.00 93.56 159 GLY A CA 1
ATOM 1322 C C . GLY A 1 159 ? -10.738 4.708 17.325 1.00 93.56 159 GLY A C 1
ATOM 1323 O O . GLY A 1 159 ? -11.141 4.805 18.486 1.00 93.56 159 GLY A O 1
ATOM 1324 N N . ILE A 1 160 ? -11.061 3.674 16.543 1.00 92.69 160 ILE A N 1
ATOM 1325 C CA . ILE A 1 160 ? -11.924 2.569 16.977 1.00 92.69 160 ILE A CA 1
ATOM 1326 C C . ILE A 1 160 ? -11.250 1.783 18.103 1.00 92.69 160 ILE A C 1
ATOM 1328 O O . ILE A 1 160 ? -11.849 1.655 19.172 1.00 92.69 160 ILE A O 1
ATOM 1332 N N . SER A 1 161 ? -10.000 1.348 17.918 1.00 91.38 161 SER A N 1
ATOM 1333 C CA . SER A 1 161 ? -9.247 0.596 18.929 1.00 91.38 161 SER A CA 1
ATOM 1334 C C . SER A 1 161 ? -9.123 1.365 20.245 1.00 91.38 161 SER A C 1
ATOM 1336 O O . SER A 1 161 ? -9.349 0.804 21.320 1.00 91.38 161 SER A O 1
ATOM 1338 N N . ILE A 1 162 ? -8.834 2.668 20.176 1.00 90.25 162 ILE A N 1
ATOM 1339 C CA . ILE A 1 162 ? -8.763 3.540 21.354 1.00 90.25 162 ILE A CA 1
ATOM 1340 C C . ILE A 1 162 ? -10.133 3.638 22.039 1.00 90.25 162 ILE A C 1
ATOM 1342 O O . ILE A 1 162 ? -10.216 3.500 23.259 1.00 90.25 162 ILE A O 1
ATOM 1346 N N . SER A 1 163 ? -11.214 3.837 21.275 1.00 87.94 163 SER A N 1
ATOM 1347 C CA . SER A 1 163 ? -12.565 3.953 21.839 1.00 87.94 163 SER A CA 1
ATOM 1348 C C . SER A 1 163 ? -13.002 2.690 22.584 1.00 87.94 163 SER A C 1
ATOM 1350 O O . SER A 1 163 ? -13.511 2.794 23.698 1.00 87.94 163 SER A O 1
ATOM 1352 N N . THR A 1 164 ? -12.713 1.507 22.029 1.00 84.19 164 THR A N 1
ATOM 1353 C CA . THR A 1 164 ? -13.020 0.223 22.677 1.00 84.19 164 THR A CA 1
ATOM 1354 C C . THR A 1 164 ? -12.209 0.031 23.958 1.00 84.19 164 THR A C 1
ATOM 1356 O O . THR A 1 164 ? -12.725 -0.431 24.967 1.00 84.19 164 THR A O 1
ATOM 1359 N N . TRP A 1 165 ? -10.953 0.482 23.975 1.00 80.00 165 TRP A N 1
ATOM 1360 C CA . TRP A 1 165 ? -10.083 0.339 25.141 1.00 80.00 165 TRP A CA 1
ATOM 1361 C C . TRP A 1 165 ? -10.510 1.199 26.339 1.00 80.00 165 TRP A C 1
ATOM 1363 O O . TRP A 1 165 ? -10.310 0.814 27.490 1.00 80.00 165 TRP A O 1
ATOM 1373 N N . PHE A 1 166 ? -11.099 2.371 26.087 1.00 76.94 166 PHE A N 1
ATOM 1374 C CA . PHE A 1 166 ? -11.666 3.209 27.147 1.00 76.94 166 PHE A CA 1
ATOM 1375 C C . PHE A 1 166 ? -13.050 2.743 27.612 1.00 76.94 166 PHE A C 1
ATOM 1377 O O . PHE A 1 166 ? -13.434 3.077 28.733 1.00 76.94 166 PHE A O 1
ATOM 1384 N N . SER A 1 167 ? -13.777 1.986 26.785 1.00 69.12 167 SER A N 1
ATOM 1385 C CA . SER A 1 167 ? -15.054 1.372 27.165 1.00 69.12 167 SER A CA 1
ATOM 1386 C C . SER A 1 167 ? -14.856 0.307 28.250 1.00 69.12 167 SER A C 1
ATOM 1388 O O . SER A 1 167 ? -15.528 0.364 29.272 1.00 69.12 167 SER A O 1
ATOM 1390 N N . GLU A 1 168 ? -13.836 -0.553 28.114 1.00 60.84 168 GLU A N 1
ATOM 1391 C CA . GLU A 1 168 ? -13.476 -1.592 29.106 1.00 60.84 168 GLU A CA 1
ATOM 1392 C C . GLU A 1 168 ? -13.146 -1.057 30.515 1.00 60.84 168 GLU A C 1
ATOM 1394 O O . GLU A 1 168 ? -13.118 -1.819 31.480 1.00 60.84 168 GLU A O 1
ATOM 1399 N N . ARG A 1 169 ? -12.802 0.231 30.650 1.00 59.19 169 ARG A N 1
ATOM 1400 C CA . ARG A 1 169 ? -12.355 0.826 31.924 1.00 59.19 169 ARG A CA 1
ATOM 1401 C C . ARG A 1 169 ? -13.468 1.506 32.726 1.00 59.19 169 ARG A C 1
ATOM 1403 O O . ARG A 1 169 ? -13.168 2.032 33.800 1.00 59.19 169 ARG A O 1
ATOM 1410 N N . LYS A 1 170 ? -14.688 1.568 32.197 1.00 51.16 170 LYS A N 1
ATOM 1411 C CA . LYS A 1 170 ? -15.861 2.127 32.883 1.00 51.16 170 LYS A CA 1
ATOM 1412 C C . LYS A 1 170 ? -16.689 1.020 33.514 1.00 51.16 170 LYS A C 1
ATOM 1414 O O . LYS A 1 170 ? -17.203 1.282 34.621 1.00 51.16 170 LYS A O 1
#

Foldseek 3Di:
DDPLVVVLVVLLVVLLVVLLVLLVLQLCCCVPPVQVVCCVVPVDRDPVSNVVSNVVSVVSSVLSCVLSVLLSVLVVLADDQFPDPVLNCLNDSVNLVVLSNQLSVLVSVVSNLPQWDWPCVVPVPDDPVPTDTDHPVVSVVSNVVSSVSSNVSSVSSNVRSVVNVVVVVD